Protein AF-A0A0F5HKA2-F1 (afdb_monomer_lite)

Secondary structure (DSSP, 8-state):
------S-HHHHHHHHHHH-TT---TT-----HHHHHHHHHHHHHHHHHHHHT--TTT--HHHHHHHHHHHHHHHHHHHHHHT-

Sequence (84 aa):
MKNINPLGWKELYQHEKQMTGVHKKIMKAITDKNEQVHYLKERLNIFVEVLDAIDPEQTELEDVDRLLQMIEDIEEKYKQFQKR

Foldseek 3Di:
DPPDDPDPVVVVVVVVVVVDPPDPDDDDPPQDPVVLVVVLVVLVVVLVVLVVPDDPVPDDPVSVVVSVVSVVVSVVSVVVNVVD

pLDDT: mean 77.25, std 20.85, range [33.5, 97.0]

Structure (mmCIF, N/CA/C/O backbone):
data_AF-A0A0F5HKA2-F1
#
_entry.id   AF-A0A0F5HKA2-F1
#
loop_
_atom_site.group_PDB
_atom_site.id
_atom_site.type_symbol
_atom_site.label_atom_id
_atom_site.label_alt_id
_atom_site.label_comp_id
_atom_site.label_asym_id
_atom_site.label_entity_id
_atom_site.label_seq_id
_atom_site.pdbx_PDB_ins_code
_atom_site.Cartn_x
_atom_site.Cartn_y
_atom_site.Cartn_z
_atom_site.occupancy
_atom_site.B_iso_or_equiv
_atom_site.auth_seq_id
_atom_site.auth_comp_id
_atom_site.auth_asym_id
_atom_site.auth_atom_id
_atom_site.pdbx_PDB_model_num
ATOM 1 N N . MET A 1 1 ? -10.176 -22.081 8.330 1.00 33.50 1 MET A N 1
ATOM 2 C CA . MET A 1 1 ? -9.344 -21.113 9.073 1.00 33.50 1 MET A CA 1
ATOM 3 C C . MET A 1 1 ? -8.219 -20.688 8.143 1.00 33.50 1 MET A C 1
ATOM 5 O O . MET A 1 1 ? -7.348 -21.505 7.871 1.00 33.50 1 MET A O 1
ATOM 9 N N . LYS A 1 2 ? -8.298 -19.498 7.532 1.00 40.34 2 LYS A N 1
ATOM 10 C CA . LYS A 1 2 ? -7.197 -18.986 6.704 1.00 40.34 2 LYS A CA 1
ATOM 11 C C . LYS A 1 2 ? -6.210 -18.325 7.657 1.00 40.34 2 LYS A C 1
ATOM 13 O O . LYS A 1 2 ? -6.538 -17.334 8.293 1.00 40.34 2 LYS A O 1
ATOM 18 N N . ASN A 1 3 ? -5.070 -18.980 7.829 1.00 39.31 3 ASN A N 1
ATOM 19 C CA . ASN A 1 3 ? -3.994 -18.557 8.707 1.00 39.31 3 ASN A CA 1
ATOM 20 C C . ASN A 1 3 ? -3.353 -17.310 8.080 1.00 39.31 3 ASN A C 1
ATOM 22 O O . ASN A 1 3 ? -2.659 -17.423 7.070 1.00 39.31 3 ASN A O 1
ATOM 26 N N . ILE A 1 4 ? -3.683 -16.126 8.597 1.00 49.16 4 ILE A N 1
ATOM 27 C CA . ILE A 1 4 ? -3.098 -14.865 8.134 1.00 49.16 4 ILE A CA 1
ATOM 28 C C . ILE A 1 4 ? -1.658 -14.853 8.648 1.00 49.16 4 ILE A C 1
ATOM 30 O O . ILE A 1 4 ? -1.416 -14.899 9.851 1.00 49.16 4 ILE A O 1
ATOM 34 N N . ASN A 1 5 ? -0.708 -14.909 7.717 1.00 54.75 5 ASN A N 1
ATOM 35 C CA . ASN A 1 5 ? 0.714 -15.004 8.019 1.00 54.75 5 ASN A CA 1
ATOM 36 C C . ASN A 1 5 ? 1.182 -13.731 8.761 1.00 54.75 5 ASN A C 1
ATOM 38 O O . ASN A 1 5 ? 1.020 -12.644 8.211 1.00 54.75 5 ASN A O 1
ATOM 42 N N . PRO A 1 6 ? 1.772 -13.843 9.966 1.00 54.59 6 PRO A N 1
ATOM 43 C CA . PRO A 1 6 ? 2.186 -12.692 10.774 1.00 54.59 6 PRO A CA 1
ATOM 44 C C . PRO A 1 6 ? 3.524 -12.062 10.342 1.00 54.59 6 PRO A C 1
ATOM 46 O O . PRO A 1 6 ? 4.022 -11.162 11.013 1.00 54.59 6 PRO A O 1
ATOM 49 N N . LEU A 1 7 ? 4.135 -12.529 9.252 1.00 47.22 7 LEU A N 1
ATOM 50 C CA . LEU A 1 7 ? 5.442 -12.063 8.794 1.00 47.22 7 LEU A CA 1
ATOM 51 C C . LEU A 1 7 ? 5.287 -10.849 7.871 1.00 47.22 7 LEU A C 1
ATOM 53 O O . LEU A 1 7 ? 4.660 -10.925 6.811 1.00 47.22 7 LEU A O 1
ATOM 57 N N . GLY A 1 8 ? 5.844 -9.710 8.291 1.00 58.75 8 GLY A N 1
ATOM 58 C CA . GLY A 1 8 ? 5.738 -8.440 7.578 1.00 58.75 8 GLY A CA 1
ATOM 59 C C . GLY A 1 8 ? 6.182 -8.582 6.121 1.00 58.75 8 GLY A C 1
ATOM 60 O O . GLY A 1 8 ? 7.102 -9.329 5.813 1.00 58.75 8 GLY A O 1
ATOM 61 N N . TRP A 1 9 ? 5.564 -7.845 5.196 1.00 54.75 9 TRP A N 1
ATOM 62 C CA . TRP A 1 9 ? 5.725 -8.016 3.737 1.00 54.75 9 TRP A CA 1
ATOM 63 C C . TRP A 1 9 ? 7.172 -7.975 3.210 1.00 54.75 9 TRP A C 1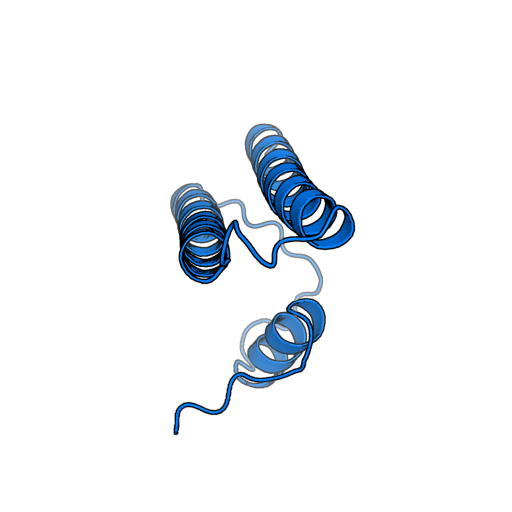
ATOM 65 O O . TRP A 1 9 ? 7.446 -8.442 2.104 1.00 54.75 9 TRP A O 1
ATOM 75 N N . LYS A 1 10 ? 8.117 -7.461 4.008 1.00 50.50 10 LYS A N 1
ATOM 76 C CA . LYS A 1 10 ? 9.558 -7.594 3.763 1.00 50.50 10 LYS A CA 1
ATOM 77 C C . LYS A 1 10 ? 9.991 -9.065 3.748 1.00 50.50 10 LYS A C 1
ATOM 79 O O . LYS A 1 10 ? 10.736 -9.447 2.858 1.00 50.50 10 LYS A O 1
ATOM 84 N N . GLU A 1 11 ? 9.508 -9.884 4.675 1.00 61.50 11 GLU A N 1
ATOM 85 C CA . GLU A 1 11 ? 9.804 -11.316 4.801 1.00 61.50 11 GLU A CA 1
ATOM 86 C C . GLU A 1 11 ? 9.106 -12.139 3.720 1.00 61.50 11 GLU A C 1
ATOM 88 O O . GLU A 1 11 ? 9.747 -13.004 3.134 1.00 61.50 11 GLU A O 1
ATOM 93 N N . LEU A 1 12 ? 7.856 -11.816 3.367 1.00 56.03 12 LEU A N 1
ATOM 94 C CA . LEU A 1 12 ? 7.162 -12.435 2.227 1.00 56.03 12 LEU A CA 1
ATOM 95 C C . LEU A 1 12 ? 7.914 -12.194 0.912 1.00 56.03 12 LEU A C 1
ATOM 97 O O . LEU A 1 12 ? 8.148 -13.131 0.152 1.00 56.03 12 LEU A O 1
ATOM 101 N N . TYR A 1 13 ? 8.405 -10.971 0.704 1.00 60.59 13 TYR A N 1
ATOM 102 C CA . TYR A 1 13 ? 9.251 -10.636 -0.438 1.00 60.59 13 TYR A CA 1
ATOM 103 C C . TYR A 1 13 ? 10.611 -11.361 -0.417 1.00 60.59 13 TYR A C 1
ATOM 105 O O . TYR A 1 13 ? 11.123 -11.744 -1.469 1.00 60.59 13 TYR A O 1
ATOM 113 N N . GLN A 1 14 ? 11.222 -11.581 0.756 1.00 54.78 14 GLN A N 1
ATOM 114 C CA . GLN A 1 14 ? 12.458 -12.375 0.841 1.00 54.78 14 GLN A CA 1
ATOM 115 C C . GLN A 1 14 ? 12.214 -13.884 0.684 1.00 54.78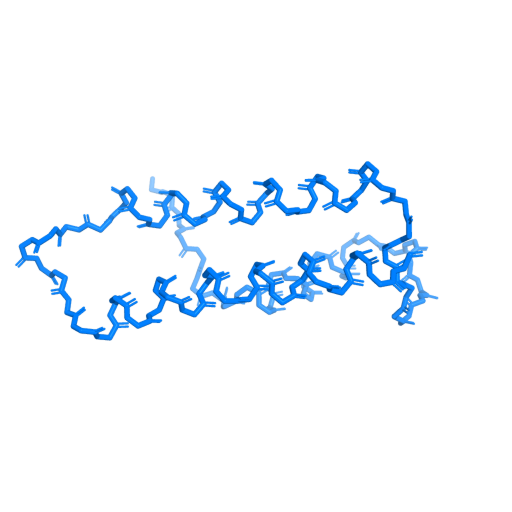 14 GLN A C 1
ATOM 117 O O . GLN A 1 14 ? 13.063 -14.575 0.126 1.00 54.78 14 GLN A O 1
ATOM 122 N N . HIS A 1 15 ? 11.076 -14.399 1.146 1.00 54.84 15 HIS A N 1
ATOM 123 C CA . HIS A 1 15 ? 10.712 -15.811 1.047 1.00 54.84 15 HIS A CA 1
ATOM 124 C C . HIS A 1 15 ? 10.382 -16.200 -0.400 1.00 54.84 15 HIS A C 1
ATOM 126 O O . HIS A 1 15 ? 10.894 -17.196 -0.909 1.00 54.84 15 HIS A O 1
ATOM 132 N N . GLU A 1 16 ? 9.623 -15.364 -1.112 1.00 54.62 16 GLU A N 1
ATOM 133 C CA . GLU A 1 16 ? 9.362 -15.534 -2.546 1.00 54.62 16 GLU A CA 1
ATOM 134 C C . GLU A 1 16 ? 10.666 -15.535 -3.364 1.00 54.62 16 GLU A C 1
ATOM 136 O O . GLU A 1 16 ? 10.883 -16.412 -4.204 1.00 54.62 16 GLU A O 1
ATOM 141 N N . LYS A 1 17 ? 11.608 -14.640 -3.032 1.00 58.00 17 LYS A N 1
ATOM 142 C CA . LYS A 1 17 ? 12.949 -14.609 -3.640 1.00 58.00 17 LYS A CA 1
ATOM 143 C C . LYS A 1 17 ? 13.747 -15.904 -3.487 1.00 58.00 17 LYS A C 1
ATOM 145 O O . LYS A 1 17 ? 14.597 -16.173 -4.334 1.00 58.00 17 LYS A O 1
ATOM 150 N N . GLN A 1 18 ? 13.530 -16.674 -2.420 1.00 50.12 18 GLN A N 1
ATOM 151 C CA . GLN A 1 18 ? 14.253 -17.925 -2.171 1.00 50.12 18 GLN A CA 1
ATOM 152 C C . GLN A 1 18 ? 13.642 -19.121 -2.914 1.00 50.12 18 GLN A C 1
ATOM 154 O O . GLN A 1 18 ? 14.371 -20.054 -3.246 1.00 50.12 18 GLN A O 1
ATOM 159 N N . MET A 1 19 ? 12.342 -19.086 -3.230 1.00 52.84 19 MET A N 1
ATOM 160 C CA . MET A 1 19 ? 11.653 -20.188 -3.916 1.00 52.84 19 MET A CA 1
ATOM 161 C C . MET A 1 19 ? 11.818 -20.171 -5.446 1.00 52.84 19 MET A C 1
ATOM 163 O O . MET A 1 19 ? 11.654 -21.208 -6.086 1.00 52.84 19 MET A O 1
ATOM 167 N N . THR A 1 20 ? 12.222 -19.046 -6.051 1.00 49.09 20 THR A N 1
ATOM 168 C CA . THR A 1 20 ? 12.508 -18.957 -7.496 1.00 49.09 20 THR A CA 1
ATOM 169 C C . THR A 1 20 ? 14.002 -18.746 -7.765 1.00 49.09 20 THR A C 1
ATOM 171 O O . THR A 1 20 ? 14.483 -17.621 -7.914 1.00 49.09 20 THR A O 1
ATOM 174 N N . GLY A 1 21 ? 14.761 -19.837 -7.872 1.00 46.00 21 GLY A N 1
ATOM 175 C CA . GLY A 1 21 ? 16.215 -19.841 -8.104 1.00 46.00 21 GLY A CA 1
ATOM 176 C C . GLY A 1 21 ? 16.725 -19.283 -9.449 1.00 46.00 21 GLY A C 1
ATOM 177 O O . GLY A 1 21 ? 17.851 -19.589 -9.829 1.00 46.00 21 GLY A O 1
ATOM 178 N N . VAL A 1 22 ? 15.952 -18.472 -10.184 1.00 48.34 22 VAL A N 1
ATOM 179 C CA . VAL A 1 22 ? 16.325 -17.962 -11.524 1.00 48.34 22 VAL A CA 1
ATOM 180 C C . VAL A 1 22 ? 16.846 -16.517 -11.525 1.00 48.34 22 VAL A C 1
ATOM 182 O O . VAL A 1 22 ? 17.511 -16.115 -12.476 1.00 48.34 22 VAL A O 1
ATOM 185 N N . HIS A 1 23 ? 16.699 -15.736 -10.453 1.00 48.59 23 HIS A N 1
ATOM 186 C CA . HIS A 1 23 ? 17.200 -14.354 -10.445 1.00 48.59 23 HIS A CA 1
ATOM 187 C C . HIS A 1 23 ? 18.207 -14.084 -9.333 1.00 48.59 23 HIS A C 1
ATOM 189 O O . HIS A 1 23 ? 18.032 -13.228 -8.468 1.00 48.59 23 HIS A O 1
ATOM 195 N N . LYS A 1 24 ? 19.358 -14.754 -9.462 1.00 41.47 24 LYS A N 1
ATOM 196 C CA . LYS A 1 24 ? 20.660 -14.336 -8.918 1.00 41.47 24 LYS A CA 1
ATOM 197 C C . LYS A 1 24 ? 21.090 -12.981 -9.519 1.00 41.47 24 LYS A C 1
ATOM 199 O O . LYS A 1 24 ? 22.092 -12.878 -10.221 1.00 41.47 24 LYS A O 1
ATOM 204 N N . LYS A 1 25 ? 20.315 -11.924 -9.272 1.00 38.94 25 LYS A N 1
ATOM 205 C CA . LYS A 1 25 ? 20.708 -10.534 -9.504 1.00 38.94 25 LYS A CA 1
ATOM 206 C C . LYS A 1 25 ? 20.028 -9.645 -8.474 1.00 38.94 25 LYS A C 1
ATOM 208 O O . LYS A 1 25 ? 18.901 -9.190 -8.642 1.00 38.94 25 LYS A O 1
ATOM 213 N N . ILE A 1 26 ? 20.763 -9.400 -7.400 1.00 45.81 26 ILE A N 1
ATOM 214 C CA . ILE A 1 26 ? 20.521 -8.310 -6.463 1.00 45.81 26 ILE A CA 1
ATOM 215 C C . ILE A 1 26 ? 20.251 -7.034 -7.291 1.00 45.81 26 ILE A C 1
ATOM 217 O O . ILE A 1 26 ? 21.074 -6.635 -8.113 1.00 45.81 26 ILE A O 1
ATOM 221 N N . MET A 1 27 ? 19.067 -6.438 -7.111 1.00 41.62 27 MET A N 1
ATOM 222 C CA . MET A 1 27 ? 18.708 -5.090 -7.580 1.00 41.62 27 MET A CA 1
ATOM 223 C C . MET A 1 27 ? 18.596 -4.854 -9.103 1.00 41.62 27 MET A C 1
ATOM 225 O O . MET A 1 27 ? 18.960 -3.784 -9.590 1.00 41.62 27 MET A O 1
ATOM 229 N N . LYS A 1 28 ? 18.046 -5.786 -9.897 1.00 46.03 28 LYS A N 1
ATOM 230 C CA . LYS A 1 28 ? 17.590 -5.398 -11.247 1.00 46.03 28 LYS A CA 1
ATOM 231 C C . LYS A 1 28 ? 16.320 -4.549 -11.098 1.00 46.03 28 LYS A C 1
ATOM 233 O O . LYS A 1 28 ? 15.300 -5.033 -10.622 1.00 46.03 28 LYS A O 1
ATOM 238 N N . ALA A 1 29 ? 16.420 -3.261 -11.420 1.00 60.16 29 ALA A N 1
ATOM 239 C CA . ALA A 1 29 ? 15.274 -2.372 -11.556 1.00 60.16 29 ALA A CA 1
ATOM 240 C C . ALA A 1 29 ? 14.195 -3.046 -12.420 1.00 60.16 29 ALA A C 1
ATOM 242 O O . ALA A 1 29 ? 14.524 -3.536 -13.497 1.00 60.16 29 ALA A O 1
ATOM 243 N N . ILE A 1 30 ? 12.936 -3.061 -11.968 1.00 70.81 30 ILE A N 1
ATOM 244 C CA . ILE A 1 30 ? 11.810 -3.352 -12.863 1.00 70.81 30 ILE A CA 1
ATOM 245 C C . ILE A 1 30 ? 11.797 -2.212 -13.885 1.00 70.81 30 ILE A C 1
ATOM 247 O O . ILE A 1 30 ? 11.544 -1.061 -13.519 1.00 70.81 30 ILE A O 1
ATOM 251 N N . THR A 1 31 ? 12.192 -2.504 -15.119 1.00 76.69 31 THR A N 1
ATOM 252 C CA . THR A 1 31 ? 12.243 -1.542 -16.234 1.00 76.69 31 THR A CA 1
ATOM 253 C C . THR A 1 31 ? 11.125 -1.775 -17.237 1.00 76.69 31 THR A C 1
ATOM 255 O O . THR A 1 31 ? 10.810 -0.879 -18.011 1.00 76.69 31 THR A O 1
ATOM 258 N N . ASP A 1 32 ? 10.538 -2.972 -17.246 1.00 87.12 32 ASP A N 1
ATOM 259 C CA . ASP A 1 32 ? 9.385 -3.252 -18.087 1.00 87.12 32 ASP A CA 1
ATOM 260 C C . ASP A 1 32 ? 8.141 -2.552 -17.525 1.00 87.12 32 ASP A C 1
ATOM 262 O O . ASP A 1 32 ? 7.794 -2.707 -16.353 1.00 87.12 32 ASP A O 1
ATOM 266 N N . LYS A 1 33 ? 7.466 -1.763 -18.365 1.00 87.31 33 LYS A N 1
ATOM 267 C CA . LYS A 1 33 ? 6.308 -0.966 -17.939 1.00 87.31 33 LYS A CA 1
ATOM 268 C C . LYS A 1 33 ? 5.114 -1.833 -17.543 1.00 87.31 33 LYS A C 1
ATOM 270 O O . LYS A 1 33 ? 4.358 -1.433 -16.661 1.00 87.31 33 LYS A O 1
ATOM 275 N N . ASN A 1 34 ? 4.932 -3.004 -18.155 1.00 88.38 34 ASN A N 1
ATOM 276 C CA . ASN A 1 34 ? 3.829 -3.893 -17.794 1.00 88.38 34 ASN A CA 1
ATOM 277 C C . ASN A 1 34 ? 4.080 -4.530 -16.426 1.00 88.38 34 ASN A C 1
ATOM 279 O O . ASN A 1 34 ? 3.170 -4.547 -15.601 1.00 88.38 34 ASN A O 1
ATOM 283 N N . GLU A 1 35 ? 5.312 -4.963 -16.146 1.00 87.25 35 GLU A N 1
ATOM 284 C CA . GLU A 1 35 ? 5.713 -5.448 -14.819 1.00 87.25 35 GLU A CA 1
ATOM 285 C C . GLU A 1 35 ? 5.583 -4.354 -13.744 1.00 87.25 35 GLU A C 1
ATOM 287 O O . GLU A 1 35 ? 5.106 -4.619 -12.641 1.00 87.25 35 GLU A O 1
ATOM 292 N N . GLN A 1 36 ? 5.942 -3.102 -14.058 1.00 89.31 36 GLN A N 1
ATOM 293 C CA . GLN A 1 36 ? 5.760 -1.959 -13.149 1.00 89.31 36 GLN A CA 1
ATOM 294 C C . GLN A 1 36 ? 4.281 -1.709 -12.823 1.00 89.31 36 GLN A C 1
ATOM 296 O O . GLN A 1 36 ? 3.921 -1.520 -11.659 1.00 89.31 36 GLN A O 1
ATOM 301 N N . VAL A 1 37 ? 3.416 -1.711 -13.842 1.00 92.50 37 VAL A N 1
ATOM 302 C CA . VAL A 1 37 ? 1.966 -1.537 -13.669 1.00 92.50 37 VAL A CA 1
ATOM 303 C C . VAL A 1 37 ? 1.368 -2.706 -12.892 1.00 92.50 37 VAL A C 1
ATOM 305 O O . VAL A 1 37 ? 0.527 -2.482 -12.023 1.00 92.50 37 VAL A O 1
ATOM 308 N N . HIS A 1 38 ? 1.798 -3.938 -13.173 1.00 91.38 38 HIS A N 1
ATOM 309 C CA . HIS A 1 38 ? 1.366 -5.123 -12.436 1.00 91.38 38 HIS A CA 1
ATOM 310 C C . HIS A 1 38 ? 1.701 -5.002 -10.949 1.00 91.38 38 HIS A C 1
ATOM 312 O O . HIS A 1 38 ? 0.807 -5.109 -10.115 1.00 91.38 38 HIS A O 1
ATOM 318 N N . TYR A 1 39 ? 2.951 -4.655 -10.632 1.00 89.88 39 TYR A N 1
ATOM 319 C CA . TYR A 1 39 ? 3.403 -4.448 -9.259 1.00 89.88 39 TYR A CA 1
ATOM 320 C C . TYR A 1 39 ? 2.538 -3.422 -8.513 1.00 89.88 39 TYR A C 1
ATOM 322 O O . TYR A 1 39 ? 2.096 -3.668 -7.392 1.00 89.88 39 TYR A O 1
ATOM 330 N N . LEU A 1 40 ? 2.269 -2.260 -9.123 1.00 95.12 40 LEU A N 1
ATOM 331 C CA . LEU A 1 40 ? 1.450 -1.225 -8.481 1.00 95.12 40 LEU A CA 1
ATOM 332 C C . LEU A 1 40 ? 0.007 -1.694 -8.257 1.00 95.12 40 LEU A C 1
ATOM 334 O O . LEU A 1 40 ? -0.559 -1.413 -7.203 1.00 95.12 40 LEU A O 1
ATOM 338 N N . LYS A 1 41 ? -0.571 -2.439 -9.208 1.00 95.25 41 LYS A N 1
ATOM 339 C CA . LYS A 1 41 ? -1.915 -3.020 -9.065 1.00 95.25 41 LYS A CA 1
ATOM 340 C C . LYS A 1 41 ? -1.982 -4.025 -7.919 1.00 95.25 41 LYS A C 1
ATOM 342 O O . LYS A 1 41 ? -2.911 -3.957 -7.126 1.00 95.25 41 LYS A O 1
ATOM 347 N N . GLU A 1 42 ? -0.998 -4.911 -7.795 1.00 94.19 42 GLU A N 1
ATOM 348 C CA . GLU A 1 42 ? -0.938 -5.866 -6.682 1.00 94.19 42 GLU A CA 1
ATOM 349 C C . GLU A 1 42 ? -0.862 -5.152 -5.329 1.00 94.19 42 GLU A C 1
ATOM 351 O O . GLU A 1 42 ? -1.589 -5.499 -4.402 1.00 94.19 42 GLU A O 1
ATOM 356 N N . ARG A 1 43 ? -0.031 -4.107 -5.218 1.00 94.12 43 ARG A N 1
ATOM 357 C CA . ARG A 1 43 ? 0.094 -3.331 -3.974 1.00 94.12 43 ARG A CA 1
ATOM 358 C C . ARG A 1 43 ? -1.184 -2.569 -3.626 1.00 94.12 43 ARG A C 1
ATOM 360 O O . ARG A 1 43 ? -1.548 -2.532 -2.455 1.00 94.12 43 ARG A O 1
ATOM 367 N N . LEU A 1 44 ? -1.869 -2.006 -4.621 1.00 97.00 44 LEU A N 1
ATOM 368 C CA . LEU A 1 44 ? -3.168 -1.359 -4.426 1.00 97.00 44 LEU A CA 1
ATOM 369 C C . LEU A 1 44 ? -4.248 -2.355 -4.001 1.00 97.00 44 LEU A C 1
ATOM 371 O O . LEU A 1 44 ? -5.024 -2.042 -3.109 1.00 97.00 44 LEU A O 1
ATOM 375 N N . ASN A 1 45 ? -4.274 -3.557 -4.579 1.00 94.81 45 ASN A N 1
ATOM 376 C CA . ASN A 1 45 ? -5.229 -4.587 -4.172 1.00 94.81 45 ASN A CA 1
ATOM 377 C C . ASN A 1 45 ? -5.029 -4.982 -2.704 1.00 94.81 45 ASN A C 1
ATOM 379 O O . ASN A 1 45 ? -5.998 -5.038 -1.958 1.00 94.81 45 ASN A O 1
ATOM 383 N N . ILE A 1 46 ? -3.779 -5.163 -2.266 1.00 92.69 46 ILE A N 1
ATOM 384 C CA . ILE A 1 46 ? -3.473 -5.434 -0.852 1.00 92.69 46 ILE A CA 1
ATOM 385 C C . ILE A 1 46 ? -3.914 -4.262 0.036 1.00 92.69 46 ILE A C 1
ATOM 387 O O . ILE A 1 46 ? -4.467 -4.482 1.107 1.00 92.69 46 ILE A O 1
ATOM 391 N N . PHE A 1 47 ? -3.685 -3.017 -0.392 1.00 96.06 47 PHE A N 1
ATOM 392 C CA . PHE A 1 47 ? -4.165 -1.843 0.341 1.00 96.06 47 PHE A CA 1
ATOM 393 C C . PHE A 1 47 ? -5.691 -1.847 0.499 1.00 96.06 47 PHE A C 1
ATOM 395 O O . PHE A 1 47 ? -6.176 -1.614 1.601 1.00 96.06 47 PHE A O 1
ATOM 402 N N . VAL A 1 48 ? -6.435 -2.158 -0.565 1.00 96.12 48 VAL A N 1
ATOM 403 C CA . VAL A 1 48 ? -7.902 -2.258 -0.521 1.00 96.12 48 VAL A CA 1
ATOM 404 C C . VAL A 1 48 ? -8.352 -3.388 0.404 1.00 96.12 48 VAL A C 1
ATOM 406 O O . VAL A 1 48 ? -9.235 -3.169 1.218 1.00 96.12 48 VAL A O 1
ATOM 409 N N . GLU A 1 49 ? -7.714 -4.560 0.357 1.00 95.12 49 GLU A N 1
ATOM 410 C CA . GLU A 1 49 ? -8.038 -5.669 1.268 1.00 95.12 49 GLU A CA 1
ATOM 411 C C . GLU A 1 49 ? -7.817 -5.301 2.741 1.00 95.12 49 GLU A C 1
ATOM 413 O O . GLU A 1 49 ? -8.614 -5.682 3.597 1.00 95.12 49 GLU A O 1
ATOM 418 N N . VAL A 1 50 ? -6.748 -4.559 3.047 1.00 91.69 50 VAL A N 1
ATOM 419 C CA . VAL A 1 50 ? -6.501 -4.056 4.406 1.00 91.69 50 VAL A CA 1
ATOM 420 C C . VAL A 1 50 ? -7.552 -3.019 4.789 1.00 91.69 50 VAL A C 1
ATOM 422 O O . VAL A 1 50 ? -8.090 -3.098 5.886 1.00 91.69 50 VAL A O 1
ATOM 425 N N . LEU A 1 51 ? -7.877 -2.086 3.892 1.00 94.50 51 LEU A N 1
ATOM 426 C CA . LEU A 1 51 ? -8.898 -1.067 4.125 1.00 94.50 51 LEU A CA 1
ATOM 427 C C . LEU A 1 51 ? -10.283 -1.684 4.385 1.00 94.50 51 LEU A C 1
ATOM 429 O O . LEU A 1 51 ? -10.962 -1.270 5.318 1.00 94.50 51 LEU A O 1
ATOM 433 N N . ASP A 1 52 ? -10.674 -2.695 3.609 1.00 94.31 52 ASP A N 1
ATOM 434 C CA . ASP A 1 52 ? -11.956 -3.400 3.748 1.00 94.31 52 ASP A CA 1
ATOM 435 C C . ASP A 1 52 ? -12.034 -4.243 5.032 1.00 94.31 52 ASP A C 1
ATOM 437 O O . ASP A 1 52 ? -13.124 -4.536 5.525 1.00 94.31 52 ASP A O 1
ATOM 441 N N . ALA A 1 53 ? -10.887 -4.665 5.569 1.00 92.06 53 ALA A N 1
ATOM 442 C CA . ALA A 1 53 ? -10.808 -5.455 6.794 1.00 92.06 53 ALA A CA 1
ATOM 443 C C . ALA A 1 53 ? -10.856 -4.605 8.075 1.00 92.06 53 ALA A C 1
ATOM 445 O O . ALA A 1 53 ? -10.940 -5.169 9.169 1.00 92.06 53 ALA A O 1
ATOM 446 N N . ILE A 1 54 ? -10.774 -3.279 7.958 1.00 93.12 54 ILE A N 1
ATOM 447 C CA . ILE A 1 54 ? -10.762 -2.366 9.099 1.00 93.12 54 ILE A CA 1
ATOM 448 C C . ILE A 1 54 ? -12.193 -2.074 9.563 1.00 93.12 54 ILE A C 1
ATOM 450 O O . ILE A 1 54 ? -13.065 -1.709 8.776 1.00 93.12 54 ILE A O 1
ATOM 454 N N . ASP A 1 55 ? -12.419 -2.210 10.870 1.00 94.00 55 ASP A N 1
ATOM 455 C CA . ASP A 1 55 ? -13.661 -1.806 11.525 1.00 94.00 55 ASP A CA 1
ATOM 456 C C . ASP A 1 55 ? -13.539 -0.349 12.008 1.00 94.00 55 ASP A C 1
ATOM 458 O O . ASP A 1 55 ? -12.740 -0.080 12.913 1.00 94.00 55 ASP A O 1
ATOM 462 N N . PRO A 1 56 ? -14.318 0.599 11.454 1.00 90.44 56 PRO A N 1
ATOM 463 C CA . PRO A 1 56 ? -14.226 2.013 11.812 1.00 90.44 56 PRO A CA 1
ATOM 464 C C . PRO A 1 56 ? -14.530 2.293 13.288 1.00 90.44 56 PRO A C 1
ATOM 466 O O . PRO A 1 56 ? -14.071 3.306 13.810 1.00 90.44 56 PRO A O 1
ATOM 469 N N . GLU A 1 57 ? -15.274 1.423 13.976 1.00 94.31 57 GLU A N 1
ATOM 470 C CA . GLU A 1 57 ? -15.571 1.590 15.404 1.00 94.31 57 GLU A CA 1
ATOM 471 C C . GLU A 1 57 ? -14.408 1.155 16.310 1.00 94.31 57 GLU A C 1
ATOM 473 O O . GLU A 1 57 ? -14.366 1.543 17.477 1.00 94.31 57 GLU A O 1
ATOM 478 N N . GLN A 1 58 ? -13.471 0.360 15.785 1.00 93.19 58 GLN A N 1
ATOM 479 C CA . GLN A 1 58 ? -12.301 -0.166 16.504 1.00 93.19 58 GLN A CA 1
ATOM 480 C C . GLN A 1 58 ? -10.970 0.383 15.970 1.00 93.19 58 GLN A C 1
ATOM 482 O O . GLN A 1 58 ? -9.913 0.019 16.476 1.00 93.19 58 GLN A O 1
ATOM 487 N N . THR A 1 59 ? -11.006 1.225 14.935 1.00 95.00 59 THR A N 1
ATOM 488 C CA . THR A 1 59 ? -9.802 1.769 14.295 1.00 95.00 59 THR A CA 1
ATOM 489 C C . THR A 1 59 ? -9.121 2.784 15.202 1.00 95.00 59 THR A C 1
ATOM 491 O O . THR A 1 59 ? -9.743 3.767 15.612 1.00 95.00 59 THR A O 1
ATOM 494 N N . GLU A 1 60 ? -7.827 2.596 15.454 1.00 95.44 60 GLU A N 1
ATOM 495 C CA . GLU A 1 60 ? -7.006 3.550 16.202 1.00 95.44 60 GLU A CA 1
ATOM 496 C C . GLU A 1 60 ? -6.170 4.433 15.263 1.00 95.44 60 GLU A C 1
ATOM 498 O O . GLU A 1 60 ? -6.065 4.198 14.055 1.00 95.44 60 GLU A O 1
ATOM 503 N N . LEU A 1 61 ? -5.562 5.486 15.816 1.00 95.25 61 LEU A N 1
ATOM 504 C CA . LEU A 1 61 ? -4.737 6.414 15.040 1.00 95.25 61 LEU A CA 1
ATOM 505 C C . LEU A 1 61 ? -3.554 5.691 14.380 1.00 95.25 61 LEU A C 1
ATOM 507 O O . LEU A 1 61 ? -3.256 5.955 13.216 1.00 95.25 61 LEU A O 1
ATOM 511 N N . GLU A 1 62 ? -2.937 4.729 15.074 1.00 93.94 62 GLU A N 1
ATOM 512 C CA . GLU A 1 62 ? -1.839 3.943 14.511 1.00 93.94 62 GLU A CA 1
ATOM 513 C C . GLU A 1 62 ? -2.256 3.129 13.278 1.00 93.94 62 GLU A C 1
ATOM 515 O O . GLU A 1 62 ? -1.432 2.889 12.392 1.00 93.94 62 GLU A O 1
ATOM 520 N N . ASP A 1 63 ? -3.512 2.690 13.189 1.00 93.19 63 ASP A N 1
ATOM 521 C CA . ASP A 1 63 ? -4.002 1.951 12.024 1.00 93.19 63 ASP A CA 1
ATOM 522 C C . ASP A 1 63 ? -4.189 2.874 10.820 1.00 93.19 63 ASP A C 1
ATOM 524 O O . ASP A 1 63 ? -3.827 2.515 9.695 1.00 93.19 63 ASP A O 1
ATOM 528 N N . VAL A 1 64 ? -4.656 4.101 11.059 1.00 94.56 64 VAL A N 1
ATOM 529 C CA . VAL A 1 64 ? -4.707 5.148 10.032 1.00 94.56 64 VAL A CA 1
ATOM 530 C C . VAL A 1 64 ? -3.297 5.496 9.550 1.00 94.56 64 VAL A C 1
ATOM 532 O O . VAL A 1 64 ? -3.068 5.559 8.341 1.00 94.56 64 VAL A O 1
ATOM 535 N N . ASP A 1 65 ? -2.328 5.633 10.456 1.00 96.12 65 ASP A N 1
ATOM 536 C CA . ASP A 1 65 ? -0.929 5.894 10.097 1.00 96.12 65 ASP A CA 1
ATOM 537 C C . ASP A 1 65 ? -0.334 4.761 9.243 1.00 96.12 65 ASP A C 1
ATOM 539 O O . ASP A 1 65 ? 0.395 5.011 8.279 1.00 96.12 65 ASP A O 1
ATOM 543 N N . ARG A 1 66 ? -0.689 3.500 9.524 1.00 92.81 66 ARG A N 1
ATOM 544 C CA . ARG A 1 66 ? -0.283 2.353 8.692 1.00 92.81 66 ARG A CA 1
ATOM 545 C C . ARG A 1 66 ? -0.881 2.421 7.289 1.00 92.81 66 ARG A C 1
ATOM 547 O O . ARG A 1 66 ? -0.160 2.171 6.322 1.00 92.81 66 ARG A O 1
ATOM 554 N N . LEU A 1 67 ? -2.165 2.762 7.163 1.00 95.19 67 LEU A N 1
ATOM 555 C CA . LEU A 1 67 ? -2.815 2.943 5.860 1.00 95.19 67 LEU A CA 1
ATOM 556 C C . LEU A 1 67 ? -2.152 4.066 5.054 1.00 95.19 67 LEU A C 1
ATOM 558 O O . LEU A 1 67 ? -1.906 3.904 3.856 1.00 95.19 67 LEU A O 1
ATOM 562 N N . LEU A 1 68 ? -1.824 5.181 5.709 1.00 96.00 68 LEU A N 1
ATOM 563 C CA . LEU A 1 68 ? -1.124 6.302 5.084 1.00 96.00 68 LEU A CA 1
ATOM 564 C C . LEU A 1 68 ? 0.261 5.880 4.588 1.00 96.00 68 LEU A C 1
ATOM 566 O O . LEU A 1 68 ? 0.569 6.081 3.413 1.00 96.00 68 LEU A O 1
ATOM 570 N N . GLN A 1 69 ? 1.046 5.194 5.424 1.00 95.75 69 GLN A N 1
ATOM 571 C CA . GLN A 1 69 ? 2.365 4.694 5.033 1.00 95.75 69 GLN A CA 1
ATOM 572 C C . GLN A 1 69 ? 2.289 3.751 3.822 1.00 95.75 69 GLN A C 1
ATOM 574 O O . GLN A 1 69 ? 3.139 3.802 2.934 1.00 95.75 69 GLN A O 1
ATOM 579 N N . MET A 1 70 ? 1.259 2.900 3.742 1.00 95.50 70 MET A N 1
ATOM 580 C CA . MET A 1 70 ? 1.070 2.007 2.594 1.00 95.50 70 MET A CA 1
ATOM 581 C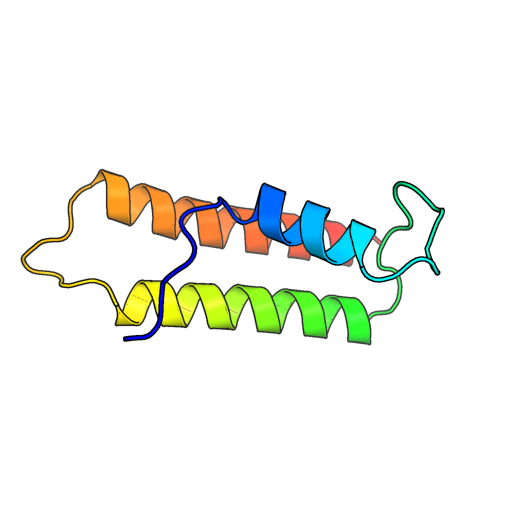 C . MET A 1 70 ? 0.855 2.777 1.287 1.00 95.50 70 MET A C 1
ATOM 583 O O . MET A 1 70 ? 1.392 2.377 0.251 1.00 95.50 70 MET A O 1
ATOM 587 N N . ILE A 1 71 ? 0.095 3.873 1.322 1.00 96.62 71 ILE A N 1
ATOM 588 C CA . ILE A 1 71 ? -0.116 4.735 0.154 1.00 96.62 71 ILE A CA 1
ATOM 589 C C . ILE A 1 71 ? 1.156 5.502 -0.208 1.00 96.62 71 ILE A C 1
ATOM 591 O O . ILE A 1 71 ? 1.505 5.561 -1.388 1.00 96.62 71 ILE A O 1
ATOM 595 N N . GLU A 1 72 ? 1.877 6.037 0.777 1.00 96.81 72 GLU A N 1
ATOM 596 C CA . GLU A 1 72 ? 3.153 6.724 0.553 1.00 96.8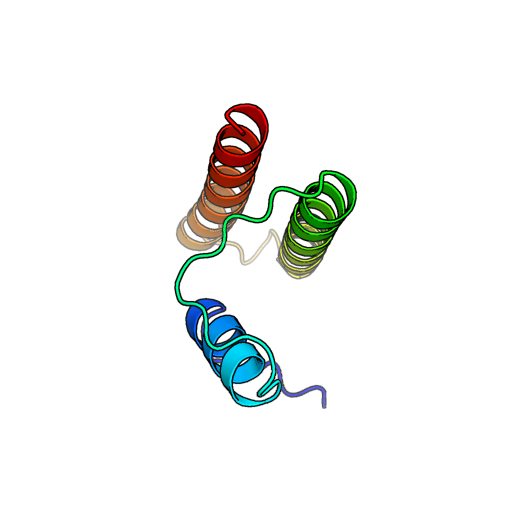1 72 GLU A CA 1
ATOM 597 C C . GLU A 1 72 ? 4.185 5.804 -0.110 1.00 96.81 72 GLU A C 1
ATOM 599 O O . GLU A 1 72 ? 4.810 6.189 -1.099 1.00 96.81 72 GLU A O 1
ATOM 604 N N . ASP A 1 73 ? 4.304 4.555 0.349 1.00 94.12 7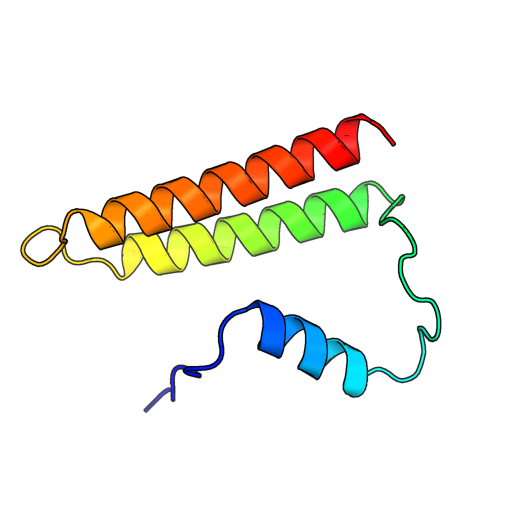3 ASP A N 1
ATOM 605 C CA . ASP A 1 73 ? 5.200 3.556 -0.241 1.00 94.12 73 ASP A CA 1
ATOM 606 C C . ASP A 1 73 ? 4.839 3.257 -1.710 1.00 94.12 73 ASP A C 1
ATOM 608 O O . ASP A 1 73 ? 5.715 3.105 -2.573 1.00 94.12 73 ASP A O 1
ATOM 612 N N . ILE A 1 74 ? 3.538 3.163 -2.015 1.00 95.75 74 ILE A N 1
ATOM 613 C CA . ILE A 1 74 ? 3.040 2.962 -3.384 1.00 95.75 74 ILE A CA 1
ATOM 614 C C . ILE A 1 74 ? 3.388 4.175 -4.252 1.00 95.75 74 ILE A C 1
ATOM 616 O O . ILE A 1 74 ? 3.863 4.012 -5.382 1.00 95.75 74 ILE A O 1
ATOM 620 N N . GLU A 1 75 ? 3.196 5.385 -3.729 1.00 95.06 75 GLU A N 1
ATOM 621 C CA . GLU A 1 75 ? 3.504 6.629 -4.428 1.00 95.06 75 GLU A CA 1
ATOM 622 C C . GLU A 1 75 ? 5.009 6.775 -4.685 1.00 95.06 75 GLU A C 1
ATOM 624 O O . GLU A 1 75 ? 5.425 7.104 -5.802 1.00 95.06 75 GLU A O 1
ATOM 629 N N . GLU A 1 76 ? 5.848 6.480 -3.691 1.00 94.56 76 GLU A N 1
ATOM 630 C CA . GLU A 1 76 ? 7.299 6.495 -3.842 1.00 94.56 76 GLU A CA 1
ATOM 631 C C . GLU A 1 76 ? 7.717 5.523 -4.947 1.00 94.56 76 GLU A C 1
ATOM 633 O O . GLU A 1 76 ? 8.514 5.865 -5.830 1.00 94.56 76 GLU A O 1
ATOM 638 N N . LYS A 1 77 ? 7.122 4.325 -4.963 1.00 89.69 77 LYS A N 1
ATOM 639 C CA . LYS A 1 77 ? 7.434 3.336 -5.986 1.00 89.69 77 LYS A CA 1
ATOM 640 C C . LYS A 1 77 ? 7.005 3.773 -7.379 1.00 89.69 77 LYS A C 1
ATOM 642 O O . LYS A 1 77 ? 7.780 3.627 -8.327 1.00 89.69 77 LYS A O 1
ATOM 647 N N . TYR A 1 78 ? 5.818 4.356 -7.499 1.00 93.00 78 TYR A N 1
ATOM 648 C CA . TYR A 1 78 ? 5.348 4.954 -8.742 1.00 93.00 78 TYR A CA 1
ATOM 649 C C . TYR A 1 78 ? 6.307 6.049 -9.235 1.00 93.00 78 TYR A C 1
ATOM 651 O O . TYR A 1 78 ? 6.738 6.019 -10.390 1.00 93.00 78 TYR A O 1
ATOM 659 N N . LYS A 1 79 ? 6.735 6.965 -8.355 1.00 92.69 79 LYS A N 1
ATOM 660 C CA . LYS A 1 79 ? 7.716 8.018 -8.677 1.00 92.69 79 LYS A CA 1
ATOM 661 C C . LYS A 1 79 ? 9.060 7.434 -9.123 1.00 92.69 79 LYS A C 1
ATOM 663 O O . LYS A 1 79 ? 9.690 7.977 -10.030 1.00 92.69 79 LYS A O 1
ATOM 668 N N . GLN A 1 80 ? 9.511 6.332 -8.521 1.00 87.19 80 GLN A N 1
ATOM 669 C CA . GLN A 1 80 ? 10.722 5.625 -8.953 1.00 87.19 80 GLN A CA 1
ATOM 670 C C . GLN A 1 80 ? 10.574 5.012 -10.354 1.00 87.19 80 GLN A C 1
ATOM 672 O O . GLN A 1 80 ? 11.542 5.025 -11.113 1.00 87.19 80 GLN A O 1
ATOM 677 N N . PHE A 1 81 ? 9.398 4.484 -10.703 1.00 89.44 81 PHE A N 1
ATOM 678 C CA . PHE A 1 81 ? 9.120 3.943 -12.038 1.00 89.44 81 PHE A CA 1
ATOM 679 C C . PHE A 1 81 ? 9.017 5.033 -13.104 1.00 89.44 81 PHE A C 1
ATOM 681 O O . PHE A 1 81 ? 9.551 4.849 -14.187 1.00 89.44 81 PHE A O 1
ATOM 688 N N . GLN A 1 82 ? 8.439 6.195 -12.786 1.00 84.88 82 GLN A N 1
ATOM 689 C CA . GLN A 1 82 ? 8.384 7.344 -13.705 1.00 84.88 82 GLN A CA 1
ATOM 690 C C . GLN A 1 82 ? 9.770 7.890 -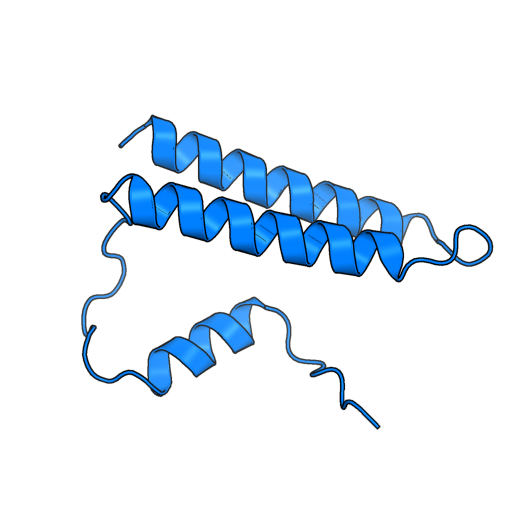14.087 1.00 84.88 82 GLN A C 1
ATOM 692 O O . GLN A 1 82 ? 9.936 8.477 -15.152 1.00 84.88 82 GLN A O 1
ATOM 697 N N . LYS A 1 83 ? 10.773 7.721 -13.217 1.00 78.44 83 LYS A N 1
ATOM 698 C CA . LYS A 1 83 ? 12.154 8.177 -13.446 1.00 78.44 83 LYS A CA 1
ATOM 699 C C . LYS A 1 83 ? 13.010 7.183 -14.254 1.00 78.44 83 LYS A C 1
ATOM 701 O O . LYS A 1 83 ? 14.207 7.431 -14.401 1.00 78.44 83 LYS A O 1
ATOM 706 N N . ARG A 1 84 ? 12.452 6.055 -14.706 1.00 60.81 84 ARG A N 1
ATOM 707 C CA . ARG A 1 84 ? 13.158 4.965 -15.402 1.00 60.81 84 ARG A CA 1
ATOM 708 C C . ARG A 1 84 ? 12.537 4.694 -16.763 1.00 60.81 84 ARG A C 1
ATOM 710 O O . ARG A 1 84 ? 13.322 4.339 -17.665 1.00 60.81 84 ARG A O 1
#

Organism: Bacillus thermotolerans (NCBI:txid1221996)

InterPro domains:
  IPR047670 YfjT-like [NF040878] (33-77)
  IPR047670 YfjT-like [PF28002] (33-78)

Radius of gyration: 15.3 Å; chains: 1; bounding box: 36×29×35 Å